Protein AF-A0A9E8NJ73-F1 (afdb_monomer)

Nearest PDB structures (foldseek):
  6m6w-assembly1_A  TM=5.316E-01  e=1.582E-02  Shewanella oneidensis MR-1
  8hhj-assembly1_A  TM=4.413E-01  e=2.274E-01  Neisseria meningitidis
  4mtn-assembly1_A  TM=4.961E-01  e=1.126E+00  Planctopirus limnophila DSM 3776
  5ms0-assembly1_M  TM=4.513E-01  e=9.216E-01  Escherichia coli K-12
  3q8g-assembly1_A  TM=2.732E-01  e=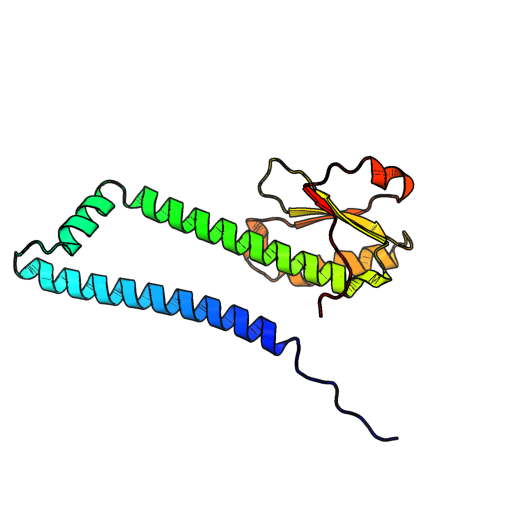1.053E+00  Saccharomyces cerevisiae

Foldseek 3Di:
DDDDDDDPPPVVVVVVVVVVVVVVVVVVVVVVVVVVVVVVVVVVVPDCDVVNVVVVVCVVPVPVVVVVVVVVVVVVVLVVVVVVLLVLCLVLVQQFPWKFFADDPDLEGEMETETPDPDPVSVVSSVCVCVVVVVDPCCVPHPYYYDYDYPVCVVVGHGPDIRDSDDPD

Sequence (169 aa):
MKNEPIPASKAETTDKKLTSILYLLQTQLEEMKDEADRSYELHKIGEKTDLVKYIEQRLDDPFGGLVKMSNNLDSQLKDLLNVFVKHFLRSNRELISSAYLDKTQREDLNYSIILNEDSLESRIAILNFYEIYDQIEPTLKFPVHFQFVPDQLADRISYKEKLDLSDKE

Mean predicted aligned error: 15.39 Å

Organism: NCBI:txid2910158

pLDDT: mean 70.07, std 21.39, range [35.09, 97.81]

Solvent-accessible surface area (backbone atoms only — not comparable to full-atom values): 9982 Å² total; per-residue (Å²): 135,84,86,76,80,81,84,80,66,70,69,57,54,55,54,50,50,53,50,51,52,53,47,52,54,50,51,54,53,50,51,54,48,56,51,49,55,50,49,59,62,45,60,77,69,75,66,82,46,75,64,51,53,52,48,52,65,39,64,78,44,50,64,60,54,51,49,52,51,50,54,50,53,51,53,52,51,50,53,50,51,52,50,51,53,54,50,55,53,34,78,44,33,91,48,39,67,47,42,27,37,44,62,64,96,58,88,54,48,43,33,46,34,22,50,67,56,92,43,73,67,53,50,48,65,60,55,52,52,50,73,61,48,70,75,41,85,63,47,85,79,50,46,75,44,82,42,84,44,61,73,94,51,56,90,72,62,64,54,69,42,76,57,80,53,69,84,83,127

Structure (mmCIF, N/CA/C/O backbone):
data_AF-A0A9E8NJ73-F1
#
_entry.id   AF-A0A9E8NJ73-F1
#
loop_
_atom_site.group_PDB
_atom_site.id
_atom_site.type_symbol
_atom_site.label_atom_id
_atom_site.label_alt_id
_atom_site.label_comp_id
_atom_site.label_asym_id
_atom_site.label_entity_id
_atom_site.label_seq_id
_atom_site.pdbx_PDB_ins_code
_atom_site.Cartn_x
_atom_site.Cartn_y
_atom_site.Cartn_z
_atom_site.occupancy
_atom_site.B_iso_or_equiv
_atom_site.auth_seq_id
_atom_site.auth_comp_id
_atom_site.auth_asym_id
_atom_site.auth_atom_id
_atom_site.pdbx_PDB_model_num
ATOM 1 N N . MET A 1 1 ? 17.625 -15.348 37.544 1.00 41.62 1 MET A N 1
ATOM 2 C CA . MET A 1 1 ? 16.958 -14.962 36.284 1.00 41.62 1 MET A CA 1
ATOM 3 C C . MET A 1 1 ? 17.969 -15.172 35.172 1.00 41.62 1 MET A C 1
ATOM 5 O O . MET A 1 1 ? 19.054 -14.615 35.262 1.00 41.62 1 MET A O 1
ATOM 9 N N . LYS A 1 2 ? 17.694 -16.085 34.236 1.00 36.00 2 LYS A N 1
ATOM 10 C CA . LYS A 1 2 ? 18.541 -16.313 33.059 1.00 36.00 2 LYS A CA 1
ATOM 11 C C . LYS A 1 2 ? 18.064 -15.340 31.982 1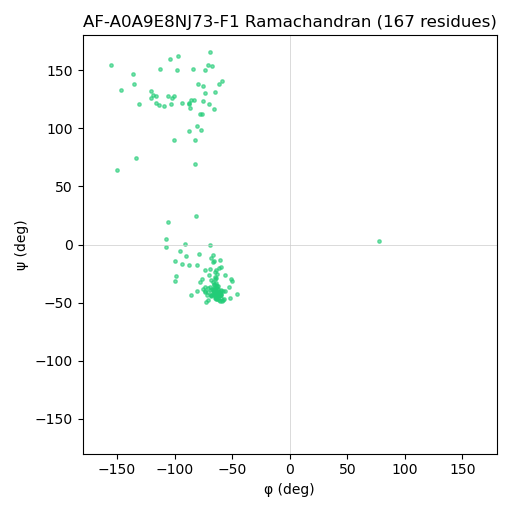.00 36.00 2 LYS A C 1
ATOM 13 O O . LYS A 1 2 ? 16.888 -15.371 31.646 1.00 36.00 2 LYS A O 1
ATOM 18 N N . ASN A 1 3 ? 18.952 -14.471 31.510 1.00 41.66 3 ASN A N 1
ATOM 19 C CA . ASN A 1 3 ? 18.691 -13.635 30.344 1.00 41.66 3 ASN A CA 1
ATOM 20 C C . ASN A 1 3 ? 18.833 -14.518 29.104 1.00 41.66 3 ASN A C 1
ATOM 22 O O . ASN A 1 3 ? 19.933 -14.987 28.811 1.00 41.66 3 ASN A O 1
ATOM 26 N N . GLU A 1 4 ? 17.729 -14.772 28.411 1.00 38.03 4 GLU A N 1
ATOM 27 C CA . GLU A 1 4 ? 17.773 -15.346 27.068 1.00 38.03 4 GLU A CA 1
ATOM 28 C C . GLU A 1 4 ? 18.099 -14.239 26.050 1.00 38.03 4 GLU A C 1
ATOM 30 O O . GLU A 1 4 ? 17.596 -13.120 26.184 1.00 38.03 4 GLU A O 1
ATOM 35 N N . PRO A 1 5 ? 18.964 -14.505 25.056 1.00 44.41 5 PRO A N 1
ATOM 36 C CA . PRO A 1 5 ? 19.280 -13.540 24.015 1.00 44.41 5 PRO A CA 1
ATOM 37 C C . PRO A 1 5 ? 18.126 -13.434 23.008 1.00 44.41 5 PRO A C 1
ATOM 39 O O . PRO A 1 5 ? 17.572 -14.435 22.557 1.00 44.41 5 PRO A O 1
ATOM 42 N N . ILE A 1 6 ? 17.798 -12.199 22.635 1.00 45.59 6 ILE A N 1
ATOM 43 C CA . ILE A 1 6 ? 16.820 -11.856 21.595 1.00 45.59 6 ILE A CA 1
ATOM 44 C C . ILE A 1 6 ? 17.350 -12.353 20.229 1.00 45.59 6 ILE A C 1
ATOM 46 O O . ILE A 1 6 ? 18.512 -12.087 19.910 1.00 45.59 6 ILE A O 1
ATOM 50 N N . PRO A 1 7 ? 16.556 -13.067 19.405 1.00 40.59 7 PRO A N 1
ATOM 51 C CA . PRO A 1 7 ? 17.032 -13.636 18.145 1.00 40.59 7 PRO A CA 1
ATOM 52 C C . PRO A 1 7 ? 17.186 -12.566 17.049 1.00 40.59 7 PRO A C 1
ATOM 54 O O . PRO A 1 7 ? 16.236 -11.886 16.671 1.00 40.59 7 PRO A O 1
ATOM 57 N N . ALA A 1 8 ? 18.391 -12.469 16.486 1.00 44.84 8 ALA A N 1
ATOM 58 C CA . ALA A 1 8 ? 18.815 -11.477 15.493 1.00 44.84 8 ALA A CA 1
ATOM 59 C C . ALA A 1 8 ? 18.421 -11.778 14.020 1.00 44.84 8 ALA A C 1
ATOM 61 O O . ALA A 1 8 ? 19.099 -11.323 13.106 1.00 44.84 8 ALA A O 1
ATOM 62 N N . SER A 1 9 ? 17.373 -12.560 13.722 1.00 46.91 9 SER A N 1
ATOM 63 C CA . SER A 1 9 ? 17.277 -13.205 12.389 1.00 46.91 9 SER A CA 1
ATOM 64 C C . SER A 1 9 ? 16.368 -12.558 11.323 1.00 46.91 9 SER A C 1
ATOM 66 O O . SER A 1 9 ? 16.509 -12.890 10.143 1.00 46.91 9 SER A O 1
ATOM 68 N N . LYS A 1 10 ? 15.462 -11.623 11.658 1.00 38.56 10 LYS A N 1
ATOM 69 C CA . LYS A 1 10 ? 14.504 -11.050 10.673 1.00 38.56 10 LYS A CA 1
ATOM 70 C C . LYS A 1 10 ? 14.902 -9.690 10.076 1.00 38.56 10 LYS A C 1
ATOM 72 O O . LYS A 1 10 ? 14.544 -9.410 8.938 1.00 38.56 10 LYS A O 1
ATOM 77 N N . ALA A 1 11 ? 15.676 -8.868 10.788 1.00 35.31 11 ALA A N 1
ATOM 78 C CA . ALA A 1 11 ? 16.174 -7.591 10.258 1.00 35.31 11 ALA A CA 1
ATOM 79 C C . ALA A 1 11 ? 17.324 -7.794 9.250 1.00 35.31 11 ALA A C 1
ATOM 81 O O . ALA A 1 11 ? 17.350 -7.156 8.201 1.00 35.31 11 ALA A O 1
ATOM 82 N N . GLU A 1 12 ? 18.213 -8.764 9.504 1.00 35.09 12 GLU A N 1
ATOM 83 C CA . GLU A 1 12 ? 19.334 -9.078 8.605 1.00 35.09 12 GLU A CA 1
ATOM 84 C C . GLU A 1 12 ? 18.896 -9.604 7.230 1.00 35.09 12 GLU A C 1
ATOM 86 O O . GLU A 1 12 ? 19.616 -9.454 6.246 1.00 35.09 12 GLU A O 1
ATOM 91 N N . THR A 1 13 ? 17.747 -10.277 7.136 1.00 43.03 13 THR A N 1
ATOM 92 C CA . THR A 1 13 ? 17.306 -10.931 5.893 1.00 43.03 13 THR A CA 1
ATOM 93 C C . THR A 1 13 ? 16.727 -9.943 4.880 1.00 43.03 13 THR A C 1
ATOM 95 O O . THR A 1 13 ? 16.913 -10.131 3.676 1.00 43.03 13 THR A O 1
ATOM 98 N N . THR A 1 14 ? 16.078 -8.874 5.341 1.00 40.88 14 THR A N 1
ATOM 99 C CA . THR A 1 14 ? 15.585 -7.779 4.487 1.00 40.88 14 THR A CA 1
ATOM 100 C C . THR A 1 14 ? 16.738 -6.908 3.990 1.00 40.88 14 THR A C 1
ATOM 102 O O . THR A 1 14 ? 16.791 -6.584 2.805 1.00 40.88 14 THR A O 1
ATOM 105 N N . ASP A 1 15 ? 17.714 -6.638 4.858 1.00 46.47 15 ASP A N 1
ATOM 106 C CA . ASP A 1 15 ? 18.922 -5.878 4.528 1.00 46.47 15 ASP A CA 1
ATOM 107 C C . ASP A 1 15 ? 19.805 -6.626 3.510 1.00 46.47 15 ASP A C 1
ATOM 109 O O . ASP A 1 15 ? 20.267 -6.061 2.518 1.00 46.47 15 ASP A O 1
ATOM 113 N N . LYS A 1 16 ? 19.919 -7.958 3.650 1.00 43.62 16 LYS A N 1
ATOM 114 C CA . LYS A 1 16 ? 20.576 -8.832 2.660 1.00 43.62 16 LYS A CA 1
ATOM 115 C C . LYS A 1 16 ? 19.870 -8.822 1.302 1.00 43.62 16 LYS A C 1
ATOM 117 O O . LYS A 1 16 ? 20.551 -8.826 0.278 1.00 43.62 16 LYS A O 1
ATOM 122 N N . LYS A 1 17 ? 18.532 -8.786 1.252 1.00 45.28 17 LYS A N 1
ATOM 123 C CA . LYS A 1 17 ? 17.779 -8.704 -0.017 1.00 45.28 17 LYS A CA 1
ATOM 124 C C . LYS A 1 17 ? 17.959 -7.353 -0.705 1.00 45.28 17 LYS A C 1
ATOM 126 O O . LYS A 1 17 ? 18.205 -7.330 -1.907 1.00 45.28 17 LYS A O 1
ATOM 131 N N . LEU A 1 18 ? 17.891 -6.255 0.047 1.00 42.41 18 LEU A N 1
ATOM 132 C CA . LEU A 1 18 ? 18.137 -4.910 -0.475 1.00 42.41 18 LEU A CA 1
ATOM 133 C C . LEU A 1 18 ? 19.572 -4.780 -0.999 1.00 42.41 18 LEU A C 1
ATOM 135 O O . LEU A 1 18 ? 19.778 -4.360 -2.134 1.00 42.41 18 LEU A O 1
ATOM 139 N N . THR A 1 19 ? 20.547 -5.257 -0.226 1.00 46.06 19 THR A N 1
ATOM 140 C CA . THR A 1 19 ? 21.959 -5.304 -0.630 1.00 46.06 19 THR A CA 1
ATOM 141 C C . THR A 1 19 ? 22.160 -6.149 -1.888 1.00 46.06 19 THR A C 1
ATOM 143 O O . THR A 1 19 ? 22.915 -5.758 -2.769 1.00 46.06 19 THR A O 1
ATOM 146 N N . SER A 1 20 ? 21.447 -7.272 -2.027 1.00 43.22 20 SER A N 1
ATOM 147 C CA . SER A 1 20 ? 21.530 -8.129 -3.222 1.00 43.22 20 SER A CA 1
ATOM 148 C C . SER A 1 20 ? 20.991 -7.438 -4.478 1.00 43.22 20 SER A C 1
ATOM 150 O O . SER A 1 20 ? 21.548 -7.608 -5.557 1.00 43.22 20 SER A O 1
ATOM 152 N N . ILE A 1 21 ? 19.922 -6.646 -4.344 1.00 46.72 21 ILE A N 1
ATOM 153 C CA . ILE A 1 21 ? 19.343 -5.874 -5.453 1.00 46.72 21 ILE A CA 1
ATOM 154 C C . ILE A 1 21 ? 20.263 -4.707 -5.826 1.00 46.72 21 ILE A C 1
ATOM 156 O O . ILE A 1 21 ? 20.525 -4.494 -7.006 1.00 46.72 21 ILE A O 1
ATOM 160 N N . LEU A 1 22 ? 20.797 -3.989 -4.834 1.00 44.19 22 LEU A N 1
ATOM 161 C CA . LEU A 1 22 ? 21.767 -2.914 -5.055 1.00 44.19 22 LEU A CA 1
ATOM 162 C C . LEU A 1 22 ? 23.046 -3.438 -5.716 1.00 44.19 22 LEU A C 1
ATOM 164 O O . LEU A 1 22 ? 23.548 -2.818 -6.649 1.00 44.19 22 LEU A O 1
ATOM 168 N N . TYR A 1 23 ? 23.521 -4.611 -5.294 1.00 51.16 23 TYR A N 1
ATOM 169 C CA . TYR A 1 23 ? 24.662 -5.280 -5.908 1.00 51.16 23 TYR A CA 1
ATOM 170 C C . TYR A 1 23 ? 24.370 -5.677 -7.358 1.00 51.16 23 TYR A C 1
ATOM 172 O O . TYR A 1 23 ? 25.166 -5.376 -8.238 1.00 51.16 23 TYR A O 1
ATOM 180 N N . LEU A 1 24 ? 23.199 -6.262 -7.638 1.00 48.84 24 LEU A N 1
ATOM 181 C CA . LEU A 1 24 ? 22.789 -6.609 -9.001 1.00 48.84 24 LEU A CA 1
ATOM 182 C C . LEU A 1 24 ? 22.728 -5.372 -9.916 1.00 48.84 24 LEU A C 1
ATOM 184 O O . LEU A 1 24 ? 23.191 -5.424 -11.053 1.00 48.84 24 LEU A O 1
ATOM 188 N N . LEU A 1 25 ? 22.192 -4.256 -9.414 1.00 45.78 25 LEU A N 1
ATOM 189 C CA . LEU A 1 25 ? 22.141 -2.983 -10.140 1.00 45.78 25 LEU A CA 1
ATOM 190 C C . LEU A 1 25 ? 23.543 -2.424 -10.404 1.00 45.78 25 LEU A C 1
ATOM 192 O O . LEU A 1 25 ? 23.822 -1.967 -11.510 1.00 45.78 25 LEU A O 1
ATOM 196 N N . GLN A 1 26 ? 24.430 -2.485 -9.411 1.00 45.72 26 GLN A N 1
ATOM 197 C CA . GLN A 1 26 ? 25.812 -2.042 -9.551 1.00 45.72 26 GLN A CA 1
ATOM 198 C C . GLN A 1 26 ? 26.573 -2.888 -10.581 1.00 45.72 26 GLN A C 1
ATOM 200 O O . GLN A 1 26 ? 27.217 -2.325 -11.463 1.00 45.72 26 GLN A O 1
ATOM 205 N N . THR A 1 27 ? 26.436 -4.217 -10.530 1.00 56.44 27 THR A N 1
ATOM 206 C CA . THR A 1 27 ? 27.060 -5.133 -11.495 1.00 56.44 27 THR A CA 1
ATOM 207 C C . THR A 1 27 ? 26.572 -4.868 -12.917 1.00 56.44 27 THR A C 1
ATOM 209 O O . THR A 1 27 ? 27.389 -4.786 -13.827 1.00 56.44 27 THR A O 1
ATOM 212 N N . GLN A 1 28 ? 25.270 -4.648 -13.124 1.00 49.78 28 GLN A N 1
ATOM 213 C CA . GLN A 1 28 ? 24.754 -4.346 -14.464 1.00 49.78 28 GLN A CA 1
ATOM 214 C C . GLN A 1 28 ? 25.258 -3.006 -15.015 1.00 49.78 28 GLN A C 1
ATOM 216 O O . GLN A 1 28 ? 25.496 -2.885 -16.216 1.00 49.78 28 GLN A O 1
ATOM 221 N N . LEU A 1 29 ? 25.449 -2.000 -14.156 1.00 49.66 29 LEU A N 1
ATOM 222 C CA . LEU A 1 29 ? 26.019 -0.714 -14.563 1.00 49.66 29 LEU A CA 1
ATOM 223 C C . LEU A 1 29 ? 27.514 -0.818 -14.899 1.00 49.66 29 LEU A C 1
ATOM 225 O O . LEU A 1 29 ? 27.966 -0.173 -15.846 1.00 49.66 29 LEU A O 1
ATOM 229 N N . GLU A 1 30 ? 28.273 -1.628 -14.159 1.00 56.06 30 GLU A N 1
ATOM 230 C CA . GLU A 1 30 ? 29.686 -1.901 -14.449 1.00 56.06 30 GLU A CA 1
ATOM 231 C C . GLU A 1 30 ? 29.860 -2.710 -15.738 1.00 56.06 30 GLU A C 1
ATOM 233 O O . GLU A 1 30 ? 30.671 -2.330 -16.579 1.00 56.06 30 GLU A O 1
ATOM 238 N N . GLU A 1 31 ? 29.044 -3.742 -15.964 1.00 54.78 31 GLU A N 1
ATOM 239 C CA . GLU A 1 31 ? 29.059 -4.523 -17.208 1.00 54.78 31 GLU A CA 1
ATOM 240 C C . GLU A 1 31 ? 28.734 -3.653 -18.432 1.00 54.78 31 GLU A C 1
ATOM 242 O O . GLU A 1 31 ? 29.439 -3.711 -19.440 1.00 54.78 31 GLU A O 1
ATOM 247 N N . MET A 1 32 ? 27.727 -2.775 -18.332 1.00 51.94 32 MET A N 1
ATOM 248 C CA . MET A 1 32 ? 27.395 -1.828 -19.403 1.00 51.94 32 MET A CA 1
ATOM 249 C C . MET A 1 32 ? 28.528 -0.839 -19.694 1.00 51.94 32 MET A C 1
ATOM 251 O O . MET A 1 32 ? 28.726 -0.453 -20.848 1.00 51.94 32 MET A O 1
ATOM 255 N N . LYS A 1 33 ? 29.262 -0.411 -18.665 1.00 53.28 33 LYS A N 1
ATOM 256 C CA . LYS A 1 33 ? 30.401 0.497 -18.811 1.00 53.28 33 LYS A CA 1
ATOM 257 C C . LYS A 1 33 ? 31.590 -0.206 -19.472 1.00 53.28 33 LYS A C 1
ATOM 259 O O . LYS A 1 33 ? 32.132 0.320 -20.440 1.00 53.28 33 LYS A O 1
ATOM 264 N N . ASP A 1 34 ? 31.945 -1.402 -19.008 1.00 58.41 34 ASP A N 1
ATOM 265 C CA . ASP A 1 34 ? 33.051 -2.190 -19.562 1.00 58.41 34 ASP A CA 1
ATOM 266 C C . ASP A 1 34 ? 32.790 -2.597 -21.022 1.00 58.41 34 ASP A C 1
ATOM 268 O O . ASP A 1 34 ? 33.704 -2.623 -21.852 1.00 58.41 34 ASP A O 1
ATOM 272 N N . GLU A 1 35 ? 31.536 -2.894 -21.367 1.00 50.16 35 GLU A N 1
ATOM 273 C CA . GLU A 1 35 ? 31.133 -3.219 -22.734 1.00 50.16 35 GLU A CA 1
ATOM 274 C C . GLU A 1 35 ? 31.113 -1.979 -23.645 1.00 50.16 35 GLU A C 1
ATOM 276 O O . GLU A 1 35 ? 31.545 -2.058 -24.798 1.00 50.16 35 GLU A O 1
ATOM 281 N N . ALA A 1 36 ? 30.718 -0.812 -23.124 1.00 52.53 36 ALA A N 1
ATOM 282 C CA . ALA A 1 36 ? 30.825 0.460 -23.837 1.00 52.53 36 ALA A CA 1
ATOM 283 C C . ALA A 1 36 ? 32.289 0.851 -24.112 1.00 52.53 36 ALA A C 1
ATOM 285 O O . ALA A 1 36 ? 32.618 1.233 -25.239 1.00 52.53 36 ALA A O 1
ATOM 286 N N . ASP A 1 37 ? 33.180 0.683 -23.130 1.00 51.94 37 ASP A N 1
ATOM 287 C CA . ASP A 1 37 ? 34.612 0.972 -23.267 1.00 51.94 37 ASP A CA 1
ATOM 288 C C . ASP A 1 37 ? 35.278 0.029 -24.291 1.00 51.94 37 ASP A C 1
ATOM 290 O O . ASP A 1 37 ? 36.038 0.472 -25.159 1.00 51.94 37 ASP A O 1
ATOM 294 N N . ARG A 1 38 ? 34.923 -1.266 -24.293 1.00 53.25 38 ARG A N 1
ATOM 295 C CA . ARG A 1 38 ? 35.381 -2.232 -25.315 1.00 53.25 38 ARG A CA 1
ATOM 296 C C . ARG A 1 38 ? 34.812 -1.943 -26.703 1.00 53.25 38 ARG A C 1
ATOM 298 O O . ARG A 1 38 ? 35.520 -2.086 -27.699 1.00 53.25 38 ARG A O 1
ATOM 305 N N . SER A 1 39 ? 33.552 -1.524 -26.792 1.00 43.50 39 SER A N 1
ATOM 306 C CA . SER A 1 39 ? 32.931 -1.147 -28.064 1.00 43.50 39 SER A CA 1
ATOM 307 C C . SER A 1 39 ? 33.571 0.115 -28.655 1.00 43.50 39 SER A C 1
ATOM 309 O O . SER A 1 39 ? 33.686 0.226 -29.877 1.00 43.50 39 SER A O 1
ATOM 311 N N . TYR A 1 40 ? 34.036 1.042 -27.814 1.00 47.97 40 TYR A N 1
ATOM 312 C CA . TYR A 1 40 ? 34.784 2.228 -28.236 1.00 47.97 40 TYR A CA 1
ATOM 313 C C . TYR A 1 40 ? 36.175 1.871 -28.793 1.00 47.97 40 TYR A C 1
ATOM 315 O O . TYR A 1 40 ? 36.604 2.423 -29.809 1.00 47.97 40 TYR A O 1
ATOM 323 N N . GLU A 1 41 ? 36.855 0.897 -28.182 1.00 54.03 41 GLU A N 1
ATOM 324 C CA . GLU A 1 41 ? 38.128 0.345 -28.669 1.00 54.03 41 GLU A CA 1
ATOM 325 C C . GLU A 1 41 ? 37.964 -0.395 -30.013 1.00 54.03 41 GLU A C 1
ATOM 327 O O . GLU A 1 41 ? 38.785 -0.230 -30.916 1.00 54.03 41 GLU A O 1
ATOM 332 N N . LEU A 1 42 ? 36.874 -1.151 -30.194 1.00 47.50 42 LEU A N 1
ATOM 333 C CA . LEU A 1 42 ? 36.592 -1.918 -31.417 1.00 47.50 42 LEU A CA 1
ATOM 334 C C . LEU A 1 42 ? 36.091 -1.053 -32.584 1.00 47.50 42 LEU A C 1
ATOM 336 O O . LEU A 1 42 ? 36.383 -1.355 -33.743 1.00 47.50 42 LEU A O 1
ATOM 340 N N . HIS A 1 43 ? 35.408 0.065 -32.311 1.00 43.78 43 HIS A N 1
ATOM 341 C CA . HIS A 1 43 ? 34.971 1.003 -33.352 1.00 43.78 43 HIS A CA 1
ATOM 342 C C . HIS A 1 43 ? 36.154 1.646 -34.102 1.00 43.78 43 HIS A C 1
ATOM 344 O O . HIS A 1 43 ? 36.028 1.973 -35.283 1.00 43.78 43 HIS A O 1
ATOM 350 N N . LYS A 1 44 ? 37.335 1.734 -33.469 1.00 52.12 44 LYS A N 1
ATOM 351 C CA . LYS A 1 44 ? 38.583 2.178 -34.118 1.00 52.12 44 LYS A CA 1
ATOM 352 C C . LYS A 1 44 ? 39.099 1.215 -35.201 1.00 52.12 44 LYS A C 1
ATOM 354 O O . LYS A 1 44 ? 39.957 1.621 -35.980 1.00 52.12 44 LYS A O 1
ATOM 359 N N . ILE A 1 45 ? 38.602 -0.027 -35.269 1.00 47.91 45 ILE A N 1
ATOM 360 C CA . ILE A 1 45 ? 39.133 -1.094 -36.145 1.00 47.91 45 ILE A CA 1
ATOM 361 C C . ILE A 1 45 ? 38.202 -1.391 -37.345 1.00 47.91 45 ILE A C 1
ATOM 363 O O . ILE A 1 45 ? 38.554 -2.146 -38.244 1.00 47.91 45 ILE A O 1
ATOM 367 N N . GLY A 1 46 ? 37.048 -0.723 -37.448 1.00 48.34 46 GLY A N 1
ATOM 368 C CA . GLY A 1 46 ? 36.278 -0.657 -38.699 1.00 48.34 46 GLY A CA 1
ATOM 369 C C . GLY A 1 46 ? 35.448 -1.892 -39.085 1.00 48.34 46 GLY A C 1
ATOM 370 O O . GLY A 1 46 ? 34.797 -1.852 -40.127 1.00 48.34 46 GLY A O 1
ATOM 371 N N . GLU A 1 47 ? 35.383 -2.949 -38.269 1.00 45.44 47 GLU A N 1
ATOM 372 C CA . GLU A 1 47 ? 34.393 -4.022 -38.449 1.00 45.44 47 GLU A CA 1
ATOM 373 C C . GLU A 1 47 ? 33.137 -3.768 -37.608 1.00 45.44 47 GLU A C 1
ATOM 375 O O . GLU A 1 47 ? 33.186 -3.654 -36.382 1.00 45.44 47 GLU A O 1
ATOM 380 N N . LYS A 1 48 ? 31.978 -3.698 -38.276 1.00 52.62 48 LYS A N 1
ATOM 381 C CA . LYS A 1 48 ? 30.676 -3.639 -37.602 1.00 52.62 48 LYS A CA 1
ATOM 382 C C . LYS A 1 48 ? 30.301 -5.034 -37.103 1.00 52.62 48 LYS A C 1
ATOM 384 O O . LYS A 1 48 ? 29.790 -5.854 -37.864 1.00 52.62 48 LYS A O 1
ATOM 389 N N . THR A 1 49 ? 30.548 -5.288 -35.825 1.00 53.31 49 THR A N 1
ATOM 390 C CA . THR A 1 49 ? 30.091 -6.500 -35.133 1.00 53.31 49 THR A CA 1
ATOM 391 C C . THR A 1 49 ? 28.565 -6.486 -34.956 1.00 53.31 49 THR A C 1
ATOM 393 O O . THR A 1 49 ? 27.916 -5.447 -35.101 1.00 53.31 49 THR A O 1
ATOM 396 N N . ASP A 1 50 ? 27.955 -7.625 -34.615 1.00 45.53 50 ASP A N 1
ATOM 397 C CA . ASP A 1 50 ? 26.511 -7.686 -34.324 1.00 45.53 50 ASP A CA 1
ATOM 398 C C . ASP A 1 50 ? 26.106 -6.809 -33.121 1.00 45.53 50 ASP A C 1
ATOM 400 O O . ASP A 1 50 ? 24.963 -6.362 -33.042 1.00 45.53 50 ASP A O 1
ATOM 404 N N . LEU A 1 51 ? 27.065 -6.449 -32.257 1.00 39.28 51 LEU A N 1
ATOM 405 C CA . LEU A 1 51 ? 26.891 -5.448 -31.202 1.00 39.28 51 LEU A CA 1
ATOM 406 C C . LEU A 1 51 ? 26.747 -4.025 -31.769 1.00 39.28 51 LEU A C 1
ATOM 408 O O . LEU A 1 51 ? 25.919 -3.268 -31.280 1.00 39.28 51 LEU A O 1
ATOM 412 N N . VAL A 1 52 ? 27.462 -3.664 -32.843 1.00 46.81 52 VAL A N 1
ATOM 413 C CA . VAL A 1 52 ? 27.281 -2.366 -33.526 1.00 46.81 52 VAL A CA 1
ATOM 414 C C . VAL A 1 52 ? 25.894 -2.276 -34.156 1.00 46.81 52 VAL A C 1
ATOM 416 O O . VAL A 1 52 ? 25.258 -1.235 -34.063 1.00 46.81 52 VAL A O 1
ATOM 419 N N . LYS A 1 53 ? 25.374 -3.372 -34.721 1.00 51.25 53 LYS A N 1
ATOM 420 C CA . LYS A 1 53 ? 23.990 -3.417 -35.226 1.00 51.25 53 LYS A CA 1
ATOM 421 C C . LYS A 1 53 ? 22.963 -3.316 -34.097 1.00 51.25 53 LYS A C 1
ATOM 423 O O . LYS A 1 53 ? 21.949 -2.648 -34.260 1.00 51.25 53 LYS A O 1
ATOM 428 N N . TYR A 1 54 ? 23.226 -3.956 -32.958 1.00 49.25 54 TYR A N 1
ATOM 429 C CA . TYR A 1 54 ? 22.386 -3.859 -31.763 1.00 49.25 54 TYR A CA 1
ATOM 430 C C . TYR A 1 54 ? 22.390 -2.440 -31.168 1.00 49.25 54 TYR A C 1
ATOM 432 O O . TYR A 1 54 ? 21.336 -1.922 -30.801 1.00 49.25 54 TYR A O 1
ATOM 440 N N . ILE A 1 55 ? 23.553 -1.781 -31.135 1.00 44.56 55 ILE A N 1
ATOM 441 C CA . ILE A 1 55 ? 23.709 -0.380 -30.729 1.00 44.56 55 ILE A CA 1
ATOM 442 C C . ILE A 1 55 ? 23.033 0.554 -31.741 1.00 44.56 55 ILE A C 1
ATOM 444 O O . ILE A 1 55 ? 22.315 1.442 -31.311 1.00 44.56 55 ILE A O 1
ATOM 448 N N . GLU A 1 56 ? 23.161 0.339 -33.054 1.00 46.72 56 GLU A N 1
ATOM 449 C CA . GLU A 1 56 ? 22.460 1.119 -34.093 1.00 46.72 56 GLU A CA 1
ATOM 450 C C . GLU A 1 56 ? 20.929 0.972 -33.985 1.00 46.72 56 GLU A C 1
ATOM 452 O O . GLU A 1 56 ? 20.218 1.971 -33.981 1.00 46.72 56 GLU A O 1
ATOM 457 N N . GLN A 1 57 ? 20.415 -0.243 -33.758 1.00 53.38 57 GLN A N 1
ATOM 458 C CA . GLN A 1 57 ? 18.985 -0.483 -33.501 1.00 53.38 57 GLN A CA 1
ATOM 459 C C . GLN A 1 57 ? 18.481 0.165 -32.203 1.00 53.38 57 GLN A C 1
ATOM 461 O O . GLN A 1 57 ? 17.304 0.505 -32.098 1.00 53.38 57 GLN A O 1
ATOM 466 N N . ARG A 1 58 ? 19.355 0.335 -31.203 1.00 47.66 58 ARG A N 1
ATOM 467 C CA . ARG A 1 58 ? 19.052 1.081 -29.974 1.00 47.66 58 ARG A CA 1
ATOM 468 C C . ARG A 1 58 ? 19.331 2.581 -30.092 1.00 47.66 58 ARG A C 1
ATOM 470 O O . ARG A 1 58 ? 18.790 3.323 -29.287 1.00 47.66 58 ARG A O 1
ATOM 477 N N . LEU A 1 59 ? 20.118 3.034 -31.067 1.00 42.91 59 LEU A N 1
ATOM 478 C CA . LEU A 1 59 ? 20.375 4.444 -31.390 1.00 42.91 59 LEU A CA 1
ATOM 479 C C . LEU A 1 59 ? 19.257 5.071 -32.233 1.00 42.91 59 LEU A C 1
ATOM 481 O O . LEU A 1 59 ? 19.139 6.295 -32.233 1.00 42.91 59 LEU A O 1
ATOM 485 N N . ASP A 1 60 ? 18.409 4.261 -32.869 1.00 49.25 60 ASP A N 1
ATOM 486 C CA . ASP A 1 60 ? 17.176 4.742 -33.506 1.00 49.25 60 ASP A CA 1
ATOM 487 C C . ASP A 1 60 ? 16.111 5.183 -32.473 1.00 49.25 60 ASP A C 1
ATOM 489 O O . ASP A 1 60 ? 15.301 6.060 -32.771 1.00 49.25 60 ASP A O 1
ATOM 493 N N . ASP A 1 61 ? 16.129 4.636 -31.242 1.00 52.91 61 ASP A N 1
ATOM 494 C CA . ASP A 1 61 ? 15.300 5.097 -30.106 1.00 52.91 61 ASP A CA 1
ATOM 495 C C . ASP A 1 61 ? 15.967 4.876 -28.718 1.00 52.91 61 ASP A C 1
ATOM 497 O O . ASP A 1 61 ? 15.480 4.112 -27.870 1.00 52.91 61 ASP A O 1
ATOM 501 N N . PRO A 1 62 ? 17.104 5.539 -28.441 1.00 43.22 62 PRO A N 1
ATOM 502 C CA . PRO A 1 62 ? 17.865 5.346 -27.206 1.00 43.22 62 PRO A CA 1
ATOM 503 C C . PRO A 1 62 ? 17.096 5.889 -26.002 1.00 43.22 62 PRO A C 1
ATOM 505 O O . PRO A 1 62 ? 17.166 5.341 -24.901 1.00 43.22 62 PRO A O 1
ATOM 508 N N . PHE A 1 63 ? 16.292 6.928 -26.227 1.00 46.88 63 PHE A N 1
ATOM 509 C CA . PHE A 1 63 ? 15.437 7.524 -25.214 1.00 46.88 63 PHE A CA 1
ATOM 510 C C . PHE A 1 63 ? 14.265 6.610 -24.853 1.00 46.88 63 PHE A C 1
ATOM 512 O O . PHE A 1 63 ? 13.993 6.442 -23.668 1.00 46.88 63 PHE A O 1
ATOM 519 N N . GLY A 1 64 ? 13.615 5.943 -25.810 1.00 46.88 64 GLY A N 1
ATOM 520 C CA . GLY A 1 64 ? 12.536 4.999 -25.519 1.00 46.88 64 GLY A CA 1
ATOM 521 C C . GLY A 1 64 ? 13.005 3.759 -24.759 1.00 46.88 64 GLY A C 1
ATOM 522 O O . GLY A 1 64 ? 12.289 3.265 -23.884 1.00 46.88 64 GLY A O 1
ATOM 523 N N . GLY A 1 65 ? 14.228 3.286 -25.017 1.00 48.56 65 GLY A N 1
ATOM 524 C CA . GLY A 1 65 ? 14.865 2.228 -24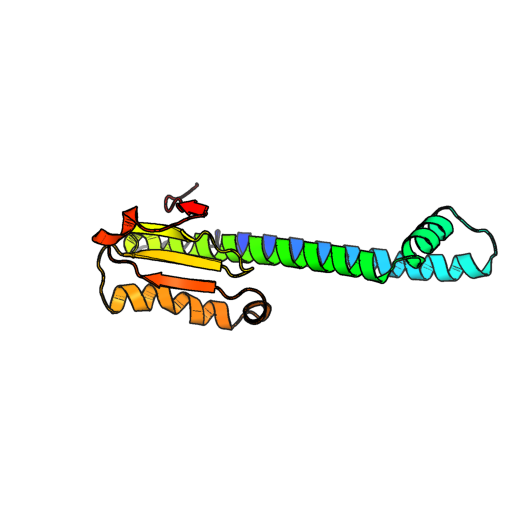.226 1.00 48.56 65 GLY A CA 1
ATOM 525 C C . GLY A 1 65 ? 15.101 2.637 -22.767 1.00 48.56 65 GLY A C 1
ATOM 526 O O . GLY A 1 65 ? 14.729 1.898 -21.852 1.00 48.56 65 GLY A O 1
ATOM 527 N N . LEU A 1 66 ? 15.652 3.835 -22.550 1.00 47.12 66 LEU A N 1
ATOM 528 C CA . LEU A 1 66 ? 15.873 4.401 -21.214 1.00 47.12 66 LEU A CA 1
ATOM 529 C C . LEU A 1 66 ? 14.555 4.684 -20.480 1.00 47.12 66 LEU A C 1
ATOM 531 O O . LEU A 1 66 ? 14.442 4.386 -19.295 1.00 47.12 66 LEU A O 1
ATOM 535 N N . VAL A 1 67 ? 13.532 5.177 -21.182 1.00 55.22 67 VAL A N 1
ATOM 536 C CA . VAL A 1 67 ? 12.192 5.410 -20.622 1.00 55.22 67 VAL A CA 1
ATOM 537 C C . VAL A 1 67 ? 11.541 4.095 -20.197 1.00 55.22 67 VAL A C 1
ATOM 539 O O . VAL A 1 67 ? 11.004 4.013 -19.098 1.00 55.22 67 VAL A O 1
ATOM 542 N N . LYS A 1 68 ? 11.623 3.033 -21.008 1.00 60.91 68 LYS A N 1
ATOM 543 C CA . LYS A 1 68 ? 11.098 1.711 -20.622 1.00 60.91 68 LYS A CA 1
ATOM 544 C C . LYS A 1 68 ? 11.833 1.131 -19.417 1.00 60.91 68 LYS A C 1
ATOM 546 O O . LYS A 1 68 ? 11.192 0.567 -18.536 1.00 60.91 68 LYS A O 1
ATOM 551 N N . MET A 1 69 ? 13.155 1.283 -19.359 1.00 56.44 69 MET A N 1
ATOM 552 C CA . MET A 1 69 ? 13.945 0.852 -18.205 1.00 56.44 69 MET A CA 1
ATOM 553 C C . MET A 1 69 ? 13.575 1.645 -16.947 1.00 56.44 69 MET A C 1
ATOM 555 O O . MET A 1 69 ? 13.337 1.040 -15.906 1.00 56.44 69 MET A O 1
ATOM 559 N N . SER A 1 70 ? 13.432 2.969 -17.059 1.00 59.00 70 SER A N 1
ATOM 560 C CA . SER A 1 70 ? 12.954 3.830 -15.973 1.00 59.00 70 SER A CA 1
ATOM 561 C C . SER A 1 70 ? 11.568 3.403 -15.489 1.00 59.00 70 SER A C 1
ATOM 563 O O . SER A 1 70 ? 11.377 3.215 -14.295 1.00 59.00 70 SER A O 1
ATOM 565 N N . ASN A 1 71 ? 10.621 3.173 -16.403 1.00 69.00 71 ASN A N 1
ATOM 566 C CA . ASN A 1 71 ? 9.266 2.741 -16.055 1.00 69.00 71 ASN A CA 1
ATOM 567 C C . ASN A 1 71 ? 9.253 1.358 -15.379 1.00 69.00 71 ASN A C 1
ATOM 569 O O . ASN A 1 71 ? 8.451 1.108 -14.481 1.00 69.00 71 ASN A O 1
ATOM 573 N N . ASN A 1 72 ? 10.148 0.453 -15.784 1.00 70.50 72 ASN A N 1
ATOM 574 C CA . ASN A 1 72 ? 10.291 -0.849 -15.134 1.00 70.50 72 ASN A CA 1
ATOM 575 C C . ASN A 1 72 ? 10.860 -0.717 -13.715 1.00 70.50 72 ASN A C 1
ATOM 577 O O . ASN A 1 72 ? 10.347 -1.363 -12.803 1.00 70.50 72 ASN A O 1
ATOM 581 N N . LEU A 1 73 ? 11.883 0.121 -13.518 1.00 69.88 73 LEU A N 1
ATOM 582 C CA . LEU A 1 73 ? 12.446 0.405 -12.193 1.00 69.88 73 LEU A CA 1
ATOM 583 C C . LEU A 1 73 ? 11.405 1.046 -11.272 1.00 69.88 73 LEU A C 1
ATOM 585 O O . LEU A 1 73 ? 11.278 0.657 -10.116 1.00 69.88 73 LEU A O 1
ATOM 589 N N . ASP A 1 74 ? 10.615 1.967 -11.811 1.00 74.56 74 ASP A N 1
ATOM 590 C CA . ASP A 1 74 ? 9.504 2.617 -11.124 1.00 74.56 74 ASP A CA 1
ATOM 591 C C . ASP A 1 74 ? 8.455 1.610 -10.646 1.00 74.56 74 ASP A C 1
ATOM 593 O O . ASP A 1 74 ? 8.080 1.609 -9.472 1.00 74.56 74 ASP A O 1
ATOM 597 N N . SER A 1 75 ? 8.036 0.696 -11.525 1.00 78.69 75 SER A N 1
ATOM 598 C CA . SER A 1 75 ? 7.109 -0.378 -11.161 1.00 78.69 75 SER A CA 1
ATOM 599 C C . SER A 1 75 ? 7.689 -1.291 -10.079 1.00 78.69 75 SER A C 1
ATOM 601 O O . SER A 1 75 ? 6.987 -1.636 -9.131 1.00 78.69 75 SER A O 1
ATOM 603 N N . GLN A 1 76 ? 8.966 -1.671 -10.188 1.00 76.56 76 GLN A N 1
ATOM 604 C CA . GLN A 1 76 ? 9.627 -2.528 -9.197 1.00 76.56 76 GLN A CA 1
ATOM 605 C C . GLN A 1 76 ? 9.753 -1.841 -7.835 1.00 76.56 76 GLN A C 1
ATOM 607 O O . GLN A 1 76 ? 9.508 -2.464 -6.801 1.00 76.56 76 GLN A O 1
ATOM 612 N N . LEU A 1 77 ? 10.105 -0.555 -7.824 1.00 77.81 77 LEU A N 1
ATOM 613 C CA . LEU A 1 77 ? 10.209 0.233 -6.603 1.00 77.81 77 LEU A CA 1
ATOM 614 C C . LEU A 1 77 ? 8.846 0.364 -5.922 1.00 77.81 77 LEU A C 1
ATOM 616 O O . LEU A 1 77 ? 8.737 0.170 -4.713 1.00 77.81 77 LEU A O 1
ATOM 620 N N . LYS A 1 78 ? 7.790 0.615 -6.697 1.00 82.31 78 LYS A N 1
ATOM 621 C CA . LYS A 1 78 ? 6.417 0.656 -6.194 1.00 82.31 78 LYS A CA 1
ATOM 622 C C . LYS A 1 78 ? 5.968 -0.680 -5.606 1.00 82.31 78 LYS A C 1
ATOM 624 O O . LYS A 1 78 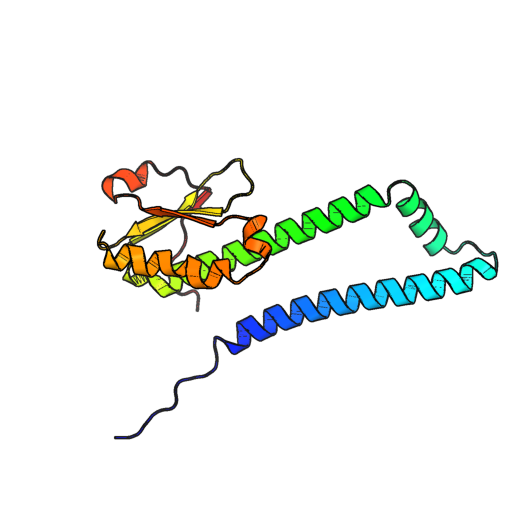? 5.364 -0.699 -4.533 1.00 82.31 78 LYS A O 1
ATOM 629 N N . ASP A 1 79 ? 6.277 -1.793 -6.263 1.00 82.56 79 ASP A N 1
ATOM 630 C CA . ASP A 1 79 ? 5.972 -3.124 -5.734 1.00 82.56 79 ASP A CA 1
ATOM 631 C C . ASP A 1 79 ? 6.726 -3.397 -4.425 1.00 82.56 79 ASP A C 1
ATOM 633 O O . ASP A 1 79 ? 6.153 -3.951 -3.484 1.00 82.56 79 ASP A O 1
ATOM 637 N N . LEU A 1 80 ? 7.979 -2.946 -4.314 1.00 80.31 80 LEU A N 1
ATOM 638 C CA . LEU A 1 80 ? 8.757 -3.040 -3.079 1.00 80.31 80 LEU A CA 1
ATOM 639 C C . LEU A 1 80 ? 8.141 -2.197 -1.955 1.00 80.31 80 LEU A C 1
ATOM 641 O O . LEU A 1 80 ? 7.982 -2.695 -0.839 1.00 80.31 80 LEU A O 1
ATOM 645 N N . LEU A 1 81 ? 7.729 -0.961 -2.247 1.00 84.38 81 LEU A N 1
ATOM 646 C CA . LEU A 1 81 ? 7.021 -0.105 -1.290 1.00 84.38 81 LEU A CA 1
ATOM 647 C C . LEU A 1 81 ? 5.700 -0.737 -0.837 1.00 84.38 81 LEU A C 1
ATOM 649 O O . LEU A 1 81 ? 5.391 -0.742 0.351 1.00 84.38 81 LEU A O 1
ATOM 653 N N . ASN A 1 82 ? 4.945 -1.340 -1.755 1.00 87.62 82 ASN A N 1
ATOM 654 C CA . ASN A 1 82 ? 3.723 -2.078 -1.438 1.00 87.62 82 ASN A CA 1
ATOM 655 C C . ASN A 1 82 ? 4.001 -3.253 -0.480 1.00 87.62 82 ASN A C 1
ATOM 657 O O . ASN A 1 82 ? 3.289 -3.441 0.506 1.00 87.62 82 ASN A O 1
ATOM 661 N N . VAL A 1 83 ? 5.072 -4.019 -0.713 1.00 86.38 83 VAL A N 1
ATOM 662 C CA . VAL A 1 83 ? 5.503 -5.091 0.203 1.00 86.38 83 VAL A CA 1
ATOM 663 C C . VAL A 1 83 ? 5.887 -4.531 1.575 1.00 86.38 83 VAL A C 1
ATOM 665 O O . VAL A 1 83 ? 5.480 -5.098 2.591 1.00 86.38 83 VAL A O 1
ATOM 668 N N . PHE A 1 84 ? 6.622 -3.419 1.615 1.00 84.25 84 PHE A N 1
ATOM 669 C CA . PHE A 1 84 ? 7.021 -2.755 2.855 1.00 84.25 84 PHE A CA 1
ATOM 670 C C . PHE A 1 84 ? 5.808 -2.303 3.680 1.00 84.25 84 PHE A C 1
ATOM 672 O O . P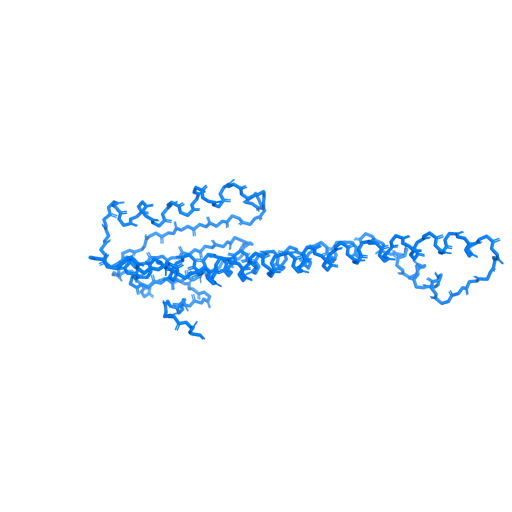HE A 1 84 ? 5.706 -2.648 4.857 1.00 84.25 84 PHE A O 1
ATOM 679 N N . VAL A 1 85 ? 4.842 -1.623 3.055 1.00 90.81 85 VAL A N 1
ATOM 680 C CA . VAL A 1 85 ? 3.606 -1.188 3.723 1.00 90.81 85 VAL A CA 1
ATOM 681 C C . VAL A 1 85 ? 2.811 -2.383 4.244 1.00 90.81 85 VAL A C 1
ATOM 683 O O . VAL A 1 85 ? 2.418 -2.407 5.408 1.00 90.81 85 VAL A O 1
ATOM 686 N N . LYS A 1 86 ? 2.612 -3.421 3.421 1.00 90.56 86 LYS A N 1
ATOM 687 C CA . LYS A 1 86 ? 1.917 -4.646 3.848 1.00 90.56 86 LYS A CA 1
ATOM 688 C C . LYS A 1 86 ? 2.597 -5.300 5.044 1.00 90.56 86 LYS A C 1
ATOM 690 O O . LYS A 1 86 ? 1.916 -5.790 5.942 1.00 90.56 86 LYS A O 1
ATOM 695 N N . HIS A 1 87 ? 3.927 -5.319 5.057 1.00 86.88 87 HIS A N 1
ATOM 696 C CA . HIS A 1 87 ? 4.686 -5.843 6.182 1.00 86.88 87 HIS A CA 1
ATOM 697 C C . HIS A 1 87 ? 4.472 -5.002 7.445 1.00 86.88 87 HIS A C 1
ATOM 699 O O . HIS A 1 87 ? 4.170 -5.564 8.493 1.00 86.88 87 HIS A O 1
ATOM 705 N N . PHE A 1 88 ? 4.535 -3.672 7.342 1.00 90.06 88 PHE A N 1
ATOM 706 C CA . PHE A 1 88 ? 4.245 -2.776 8.462 1.00 90.06 88 PHE A CA 1
ATOM 707 C C . PHE A 1 88 ? 2.834 -2.996 9.031 1.00 90.06 88 PHE A C 1
ATOM 709 O O . PHE A 1 88 ? 2.673 -3.143 10.243 1.00 90.06 88 PHE A O 1
ATOM 716 N N . LEU A 1 89 ? 1.814 -3.080 8.171 1.00 93.06 89 LEU A N 1
ATOM 717 C CA . LEU A 1 89 ? 0.430 -3.309 8.600 1.00 93.06 89 LEU A CA 1
ATOM 718 C C . LEU A 1 89 ? 0.256 -4.683 9.265 1.00 93.06 89 LEU A C 1
ATOM 720 O O . LEU A 1 89 ? -0.439 -4.790 10.270 1.00 93.06 89 LEU A O 1
ATOM 724 N N . ARG A 1 90 ? 0.936 -5.726 8.772 1.00 90.38 90 ARG A N 1
ATOM 725 C CA . ARG A 1 90 ? 0.960 -7.053 9.416 1.00 90.38 90 A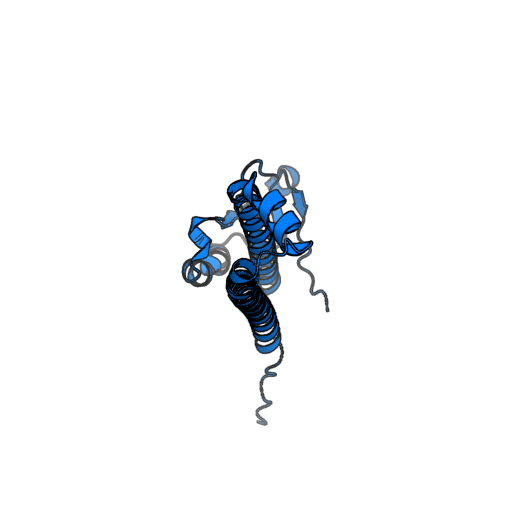RG A CA 1
ATOM 726 C C . ARG A 1 90 ? 1.595 -7.025 10.799 1.00 90.38 90 ARG A C 1
ATOM 728 O O . ARG A 1 90 ? 1.055 -7.631 11.719 1.00 90.38 90 ARG A O 1
ATOM 735 N N . SER A 1 91 ? 2.703 -6.307 10.961 1.00 88.19 91 SER A N 1
ATOM 736 C CA . SER A 1 91 ? 3.367 -6.152 12.261 1.00 88.19 91 SER A CA 1
ATOM 737 C C . SER A 1 91 ? 2.494 -5.419 13.285 1.00 88.19 91 SER A C 1
ATOM 739 O O . SER A 1 91 ? 2.678 -5.607 14.480 1.00 88.19 91 SER A O 1
ATOM 741 N N . ASN A 1 92 ? 1.509 -4.641 12.823 1.00 92.62 92 ASN A N 1
ATOM 742 C CA . ASN A 1 92 ? 0.534 -3.934 13.655 1.00 92.62 92 ASN A CA 1
ATOM 743 C C . ASN A 1 92 ? -0.863 -4.583 13.633 1.00 92.62 92 ASN A C 1
ATOM 745 O O . ASN A 1 92 ? -1.852 -3.936 13.977 1.00 92.62 92 ASN A O 1
ATOM 749 N N . ARG A 1 93 ? -0.975 -5.863 13.244 1.00 92.94 93 ARG A N 1
ATOM 750 C CA . ARG A 1 93 ? -2.268 -6.562 13.110 1.00 92.94 93 ARG A CA 1
ATOM 751 C C . ARG A 1 93 ? -3.121 -6.564 14.379 1.00 92.94 93 ARG A C 1
ATOM 753 O O . ARG A 1 93 ? -4.335 -6.655 14.290 1.00 92.94 93 ARG A O 1
ATOM 760 N N . GLU A 1 94 ? -2.511 -6.459 15.556 1.00 95.12 94 GLU A N 1
ATOM 761 C CA . GLU A 1 94 ? -3.242 -6.424 16.830 1.00 95.12 94 GLU A CA 1
ATOM 762 C C . GLU A 1 94 ? -4.122 -5.172 16.956 1.00 95.12 94 GLU A C 1
ATOM 764 O O . GLU A 1 94 ? -5.133 -5.188 17.654 1.00 95.12 94 GLU A O 1
ATOM 769 N N . LEU A 1 95 ? -3.781 -4.105 16.229 1.00 96.19 95 LEU A N 1
ATOM 770 C CA . LEU A 1 95 ? -4.543 -2.860 16.176 1.00 96.19 95 LEU A CA 1
ATOM 771 C C . LEU A 1 95 ? -5.542 -2.830 15.011 1.00 96.19 95 LEU A C 1
ATOM 773 O O . LEU A 1 95 ? -6.445 -1.995 15.003 1.00 96.19 95 LEU A O 1
ATOM 777 N N . ILE A 1 96 ? -5.387 -3.717 14.024 1.00 96.75 96 ILE A N 1
ATOM 778 C CA . ILE A 1 96 ? -6.083 -3.655 12.738 1.00 96.75 96 ILE A CA 1
ATOM 779 C C . ILE A 1 96 ? -7.041 -4.841 12.602 1.00 96.75 96 ILE A C 1
ATOM 781 O O . ILE A 1 96 ? -6.622 -5.993 12.556 1.00 96.75 96 ILE A O 1
ATOM 785 N N . SER A 1 97 ? -8.326 -4.542 12.437 1.00 95.56 97 SER A N 1
ATOM 786 C CA . SER A 1 97 ? -9.355 -5.530 12.101 1.00 95.56 97 SER A CA 1
ATOM 787 C C . SER A 1 97 ? -9.212 -5.986 10.649 1.00 95.56 97 SER A C 1
ATOM 789 O O . SER A 1 97 ? -9.165 -7.178 10.339 1.00 95.56 97 SER A O 1
ATOM 791 N N . SER A 1 98 ? -9.100 -5.030 9.723 1.00 96.06 98 SER A N 1
ATOM 792 C CA . SER A 1 98 ? -8.858 -5.327 8.312 1.00 96.06 98 SER A CA 1
ATOM 793 C C . SER A 1 98 ? -8.183 -4.169 7.585 1.00 96.06 98 SER A C 1
ATOM 795 O O . SER A 1 98 ? -8.297 -3.013 7.982 1.00 96.06 98 SER A O 1
ATOM 797 N N . ALA A 1 99 ? -7.468 -4.487 6.507 1.00 97.12 99 ALA A N 1
ATOM 798 C CA . ALA A 1 99 ? -6.839 -3.500 5.641 1.00 97.12 99 ALA A CA 1
ATOM 799 C C . ALA A 1 99 ? -7.060 -3.859 4.169 1.00 97.12 99 ALA A C 1
ATOM 801 O O . ALA A 1 99 ? -7.095 -5.035 3.791 1.00 97.12 99 ALA A O 1
ATOM 802 N N . TYR A 1 100 ? -7.191 -2.836 3.336 1.00 96.12 100 TYR A N 1
ATOM 803 C CA . TYR A 1 100 ? -7.497 -2.960 1.918 1.00 96.12 100 TYR A CA 1
ATOM 804 C C . TYR A 1 100 ? -6.585 -2.037 1.123 1.00 96.12 100 TYR A C 1
ATOM 806 O O . TYR A 1 100 ? -6.368 -0.901 1.524 1.00 96.12 100 TYR A O 1
ATOM 814 N N . LEU A 1 101 ? -6.065 -2.522 -0.002 1.00 94.81 101 LEU A N 1
ATOM 815 C CA . LEU A 1 101 ? -5.429 -1.685 -1.013 1.00 94.81 101 LEU A CA 1
ATOM 816 C C . LEU A 1 101 ? -6.523 -1.188 -1.955 1.00 94.81 101 LEU A C 1
ATOM 818 O O . LEU A 1 101 ? -7.177 -1.993 -2.631 1.00 94.81 101 LEU A O 1
ATOM 822 N N . ASP A 1 102 ? -6.717 0.122 -2.008 1.00 92.81 102 ASP A N 1
ATOM 823 C CA . ASP A 1 102 ? -7.810 0.732 -2.752 1.00 92.81 102 ASP A CA 1
ATOM 824 C C . ASP A 1 102 ? -7.639 0.555 -4.265 1.00 92.81 102 ASP A C 1
ATOM 826 O O . ASP A 1 102 ? -6.536 0.435 -4.809 1.00 92.81 102 ASP A O 1
ATOM 830 N N . LYS A 1 103 ? -8.762 0.555 -4.986 1.00 87.25 103 LYS A N 1
ATOM 831 C CA . LYS A 1 103 ? -8.755 0.562 -6.450 1.00 87.25 103 LYS A CA 1
ATOM 832 C C . LYS A 1 103 ? -8.564 1.995 -6.950 1.00 87.25 103 LYS A C 1
ATOM 834 O O . LYS A 1 103 ? -9.536 2.717 -7.160 1.00 87.25 103 LYS A O 1
ATOM 839 N N . THR A 1 104 ? -7.318 2.413 -7.148 1.00 76.94 104 THR A N 1
ATOM 840 C CA . THR A 1 104 ? -6.982 3.754 -7.650 1.00 76.94 104 THR A CA 1
ATOM 841 C C . THR A 1 104 ? -6.719 3.723 -9.164 1.00 76.94 104 THR A C 1
ATOM 843 O O . THR A 1 104 ? -6.294 2.709 -9.717 1.00 76.94 104 THR A O 1
ATOM 846 N N . GLN A 1 105 ? -7.005 4.830 -9.860 1.00 63.75 105 GLN A N 1
ATOM 847 C CA . GLN A 1 105 ? -6.556 5.046 -11.251 1.00 63.75 105 GLN A CA 1
ATOM 848 C C . GLN A 1 105 ? -5.184 5.738 -11.317 1.00 63.75 105 GLN A C 1
ATOM 850 O O . GLN A 1 105 ? -4.610 5.867 -12.395 1.00 63.75 105 GLN A O 1
ATOM 855 N N . ARG A 1 106 ? -4.691 6.228 -10.173 1.00 66.69 106 ARG A N 1
ATOM 856 C CA . ARG A 1 106 ? -3.418 6.941 -10.033 1.00 66.69 106 ARG A CA 1
ATOM 857 C C . ARG A 1 106 ? -2.328 5.986 -9.563 1.00 66.69 106 ARG A C 1
ATOM 859 O O . ARG A 1 106 ? -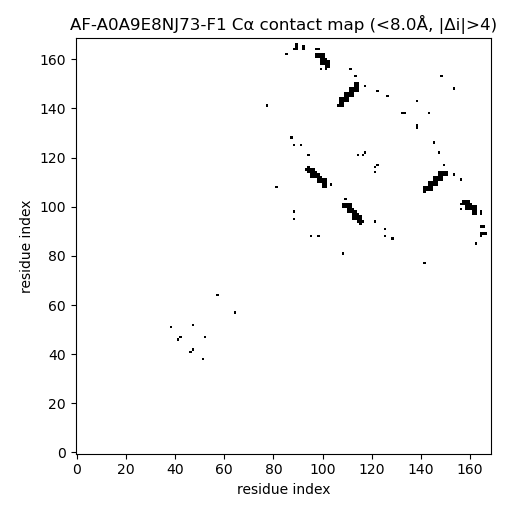2.613 4.915 -9.040 1.00 66.69 106 ARG A O 1
ATOM 866 N N . GLU A 1 107 ? -1.077 6.390 -9.734 1.00 70.50 107 GLU A N 1
ATOM 867 C CA . GLU A 1 107 ? 0.094 5.612 -9.321 1.00 70.50 107 GLU A CA 1
ATOM 868 C C . GLU A 1 107 ? 0.257 5.504 -7.783 1.00 70.50 107 GLU A C 1
ATOM 870 O O . GLU A 1 107 ? 1.165 4.815 -7.320 1.00 70.50 107 GLU A O 1
ATOM 875 N N . ASP A 1 108 ? -0.640 6.104 -7.001 1.00 84.25 108 ASP A N 1
ATOM 876 C CA . ASP A 1 108 ? -0.576 6.187 -5.538 1.00 84.25 108 ASP A CA 1
ATOM 877 C C . ASP A 1 108 ? -0.900 4.852 -4.841 1.00 84.25 108 ASP A C 1
ATOM 879 O O . ASP A 1 108 ? -1.703 4.042 -5.326 1.00 84.25 108 ASP A O 1
ATOM 883 N N . LEU A 1 109 ? -0.304 4.648 -3.663 1.00 90.31 109 LEU A N 1
ATOM 884 C CA . LEU A 1 109 ? -0.549 3.494 -2.798 1.00 90.31 109 LEU A CA 1
ATOM 885 C C . LEU A 1 109 ? -1.502 3.883 -1.659 1.00 90.31 109 LEU A C 1
ATOM 887 O O . LEU A 1 109 ? -1.074 4.300 -0.583 1.00 90.31 109 LEU A O 1
ATOM 891 N N . ASN A 1 110 ? -2.804 3.726 -1.897 1.00 94.12 110 ASN A N 1
ATOM 892 C CA . ASN A 1 110 ? -3.854 4.093 -0.942 1.00 94.12 110 ASN A CA 1
ATOM 893 C C . ASN A 1 110 ? -4.370 2.868 -0.193 1.00 94.12 110 ASN A C 1
ATOM 895 O O . ASN A 1 110 ? -4.784 1.889 -0.819 1.00 94.12 110 ASN A O 1
ATOM 899 N N . TYR A 1 111 ? -4.378 2.940 1.135 1.00 96.06 111 TYR A N 1
ATOM 900 C CA . TYR A 1 111 ? -4.877 1.874 1.989 1.00 96.06 111 TYR A CA 1
ATOM 901 C C . TYR A 1 111 ? -6.026 2.350 2.865 1.00 96.06 111 TYR A C 1
ATOM 903 O O . TYR A 1 111 ? -5.873 3.280 3.659 1.00 96.06 111 TYR A O 1
ATOM 911 N N . SER A 1 112 ? -7.140 1.631 2.786 1.00 97.00 112 SER A N 1
ATOM 912 C CA . SER A 1 112 ? -8.231 1.733 3.748 1.00 97.00 112 SER A CA 1
ATOM 913 C C . SER A 1 112 ? -7.977 0.776 4.913 1.00 97.00 112 SER A C 1
ATOM 915 O O . SER A 1 112 ? -7.851 -0.433 4.713 1.00 97.00 112 SER A O 1
ATOM 917 N N . ILE A 1 113 ? -7.904 1.305 6.132 1.00 97.81 113 ILE A N 1
ATOM 918 C CA . ILE A 1 113 ? -7.582 0.570 7.360 1.00 97.81 113 ILE A CA 1
ATOM 919 C C . ILE A 1 113 ? -8.766 0.661 8.321 1.00 97.81 113 ILE A C 1
ATOM 921 O O . ILE A 1 113 ? -9.245 1.749 8.636 1.00 97.81 113 ILE A O 1
ATOM 925 N N . ILE A 1 114 ? -9.210 -0.488 8.815 1.00 97.25 114 ILE A N 1
ATOM 926 C CA . ILE A 1 114 ? -10.238 -0.609 9.847 1.00 97.25 114 ILE A CA 1
ATOM 927 C C . ILE A 1 114 ? -9.549 -1.079 11.119 1.00 97.25 114 ILE A C 1
ATOM 929 O O . ILE A 1 114 ? -8.938 -2.149 11.139 1.00 97.25 114 ILE A O 1
ATOM 933 N N . LEU A 1 115 ? -9.627 -0.272 12.171 1.00 97.12 115 LEU A N 1
ATOM 934 C CA . LEU A 1 115 ? -9.009 -0.570 13.461 1.00 97.12 115 LEU A CA 1
ATOM 935 C C . LEU A 1 115 ? -9.919 -1.464 14.311 1.00 97.12 115 LEU A C 1
ATOM 937 O O . LEU A 1 115 ? -11.140 -1.400 14.188 1.00 97.12 115 LEU A O 1
ATOM 941 N N . ASN A 1 116 ? -9.319 -2.278 15.183 1.00 95.12 116 ASN A N 1
ATOM 942 C CA . ASN A 1 116 ? -10.057 -3.039 16.198 1.00 95.12 116 ASN A CA 1
ATOM 943 C C . ASN A 1 116 ? -10.742 -2.094 17.196 1.00 95.12 116 ASN A C 1
ATOM 945 O O . ASN A 1 116 ? -11.900 -2.292 17.555 1.00 95.12 116 ASN A O 1
ATOM 949 N N . GLU A 1 117 ? -10.029 -1.038 17.592 1.00 95.38 117 GLU A N 1
ATOM 950 C CA . GLU A 1 117 ? -10.544 0.073 18.384 1.00 95.38 117 GLU A CA 1
ATOM 951 C C . GLU A 1 117 ? -10.130 1.391 17.721 1.00 95.38 117 GLU A C 1
ATOM 953 O O . GLU A 1 117 ? -8.945 1.660 17.515 1.00 95.38 117 GLU A O 1
ATOM 958 N N . ASP A 1 118 ? -11.113 2.214 17.353 1.00 93.31 118 ASP A N 1
ATOM 959 C CA . ASP A 1 118 ? -10.868 3.491 16.682 1.00 93.31 118 ASP A CA 1
ATOM 960 C C . ASP A 1 118 ? -10.511 4.596 17.693 1.00 93.31 118 ASP A C 1
ATOM 962 O O . ASP A 1 118 ? -11.294 5.508 17.967 1.00 93.31 118 ASP A O 1
ATOM 966 N N . SER A 1 119 ? -9.322 4.472 18.287 1.00 95.69 119 SER A N 1
ATOM 967 C CA . SER A 1 119 ? -8.765 5.420 19.255 1.00 95.69 119 SER A CA 1
ATOM 968 C C . SER A 1 119 ? -7.675 6.303 18.637 1.00 95.69 119 SER A C 1
ATOM 970 O O . SER A 1 119 ? -7.051 5.962 17.627 1.00 95.69 119 SER A O 1
ATOM 972 N N . LEU A 1 120 ? -7.399 7.449 19.270 1.00 95.12 120 LEU A N 1
ATOM 973 C CA . LEU A 1 120 ? -6.287 8.317 18.868 1.00 95.12 120 LEU A CA 1
ATOM 974 C C . LEU A 1 120 ? -4.941 7.578 18.952 1.00 95.12 120 LEU A C 1
ATOM 976 O O . LEU A 1 120 ? -4.111 7.722 18.060 1.00 95.12 120 LEU A O 1
ATOM 980 N N . GLU A 1 121 ? -4.746 6.766 19.990 1.00 96.31 121 GLU A N 1
ATOM 981 C CA . GLU A 1 121 ? -3.517 6.001 20.226 1.00 96.31 121 GLU A CA 1
ATOM 982 C C . GLU A 1 121 ? -3.281 4.971 19.115 1.00 96.31 121 GLU A C 1
ATOM 984 O O . GLU A 1 121 ? -2.196 4.924 18.533 1.00 96.31 121 GLU A O 1
ATOM 989 N N . SER A 1 122 ? -4.319 4.213 18.744 1.00 94.25 122 SER A N 1
ATOM 990 C CA . SER A 1 122 ? -4.254 3.234 17.653 1.00 94.25 122 SER A CA 1
ATOM 991 C C . SER A 1 122 ? -3.975 3.904 16.305 1.00 94.25 122 SER A C 1
ATOM 993 O O . SER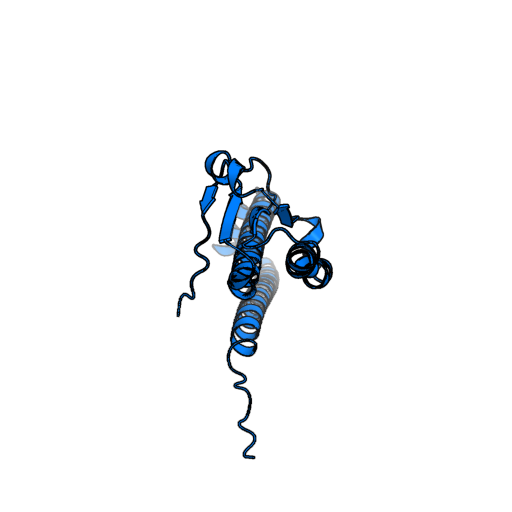 A 1 122 ? -3.163 3.406 15.527 1.00 94.25 122 SER A O 1
ATOM 995 N N . ARG A 1 123 ? -4.589 5.065 16.032 1.00 96.25 123 ARG A N 1
ATOM 996 C CA . ARG A 1 123 ? -4.312 5.844 14.813 1.00 96.25 123 ARG A CA 1
ATOM 997 C C . ARG A 1 123 ? -2.875 6.355 14.773 1.00 96.25 123 ARG A C 1
ATOM 999 O O . ARG A 1 123 ? -2.230 6.212 13.739 1.00 96.25 123 ARG A O 1
ATOM 1006 N N . ILE A 1 124 ? -2.369 6.921 15.871 1.00 95.50 124 ILE A N 1
ATOM 1007 C CA . ILE A 1 124 ? -0.985 7.411 15.960 1.00 95.50 124 ILE A CA 1
ATOM 1008 C C . ILE A 1 124 ? 0.001 6.267 15.717 1.00 95.50 124 ILE A C 1
ATOM 1010 O O . ILE A 1 124 ? 0.899 6.417 14.898 1.00 95.50 124 ILE A O 1
ATOM 1014 N N . ALA A 1 125 ? -0.204 5.102 16.338 1.00 93.81 125 ALA A N 1
ATOM 1015 C CA . ALA A 1 125 ? 0.673 3.947 16.145 1.00 93.81 125 ALA A CA 1
ATOM 1016 C C . ALA A 1 125 ? 0.807 3.539 14.665 1.00 93.81 125 ALA A C 1
ATOM 1018 O O . ALA A 1 125 ? 1.906 3.238 14.202 1.00 93.81 125 ALA A O 1
ATOM 1019 N N . ILE A 1 126 ? -0.290 3.587 13.901 1.00 96.06 126 ILE A N 1
ATOM 1020 C CA . ILE A 1 126 ? -0.267 3.322 12.456 1.00 96.06 126 ILE A CA 1
ATOM 1021 C C . ILE A 1 126 ? 0.365 4.480 11.673 1.00 96.06 126 ILE A C 1
ATOM 1023 O O . ILE A 1 126 ? 1.141 4.242 10.750 1.00 96.06 126 ILE A O 1
ATOM 1027 N N . LEU A 1 127 ? 0.065 5.730 12.034 1.00 94.50 127 LEU A N 1
ATOM 1028 C CA . LEU A 1 127 ? 0.616 6.915 11.367 1.00 94.50 127 LEU A CA 1
ATOM 1029 C C . LEU A 1 127 ? 2.119 7.107 11.615 1.00 94.50 127 LEU A C 1
ATOM 1031 O O . LEU A 1 127 ? 2.778 7.713 10.776 1.00 94.50 127 LEU A O 1
ATOM 1035 N N . ASN A 1 128 ? 2.690 6.525 12.672 1.00 91.38 128 ASN A N 1
ATOM 1036 C CA . ASN A 1 128 ? 4.142 6.500 12.891 1.00 91.38 128 ASN A CA 1
ATOM 1037 C C . ASN A 1 128 ? 4.907 5.790 11.760 1.00 91.38 128 ASN A C 1
ATOM 1039 O O . ASN A 1 128 ? 6.118 5.955 11.639 1.00 91.38 128 ASN A O 1
ATOM 1043 N N . PHE A 1 129 ? 4.213 5.054 10.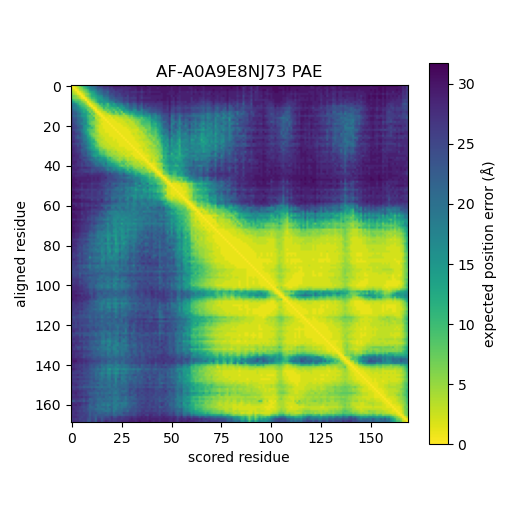882 1.00 91.56 129 PHE A N 1
ATOM 1044 C CA . PHE A 1 129 ? 4.755 4.640 9.589 1.00 91.56 129 PHE A CA 1
ATOM 1045 C C . PHE A 1 129 ? 5.455 5.789 8.854 1.00 91.56 129 PHE A C 1
ATOM 1047 O O . PHE A 1 129 ? 6.541 5.592 8.311 1.00 91.56 129 PHE A O 1
ATOM 1054 N N . TYR A 1 130 ? 4.853 6.983 8.863 1.00 88.44 130 TYR A N 1
ATOM 1055 C CA . TYR A 1 130 ? 5.363 8.149 8.147 1.00 88.44 130 TYR A CA 1
ATOM 1056 C C . TYR A 1 130 ? 6.706 8.640 8.692 1.00 88.44 130 TYR A C 1
ATOM 1058 O O . TYR A 1 130 ? 7.531 9.098 7.914 1.00 88.44 130 TYR A O 1
ATOM 1066 N N . GLU A 1 131 ? 7.003 8.430 9.978 1.00 83.94 131 GLU A N 1
ATOM 1067 C CA . GLU A 1 131 ? 8.309 8.791 10.551 1.00 83.94 131 GLU A CA 1
ATOM 1068 C C . GLU A 1 131 ? 9.463 7.993 9.935 1.00 83.94 131 GLU A C 1
ATOM 1070 O O . GLU A 1 131 ? 10.574 8.508 9.806 1.00 83.94 131 GLU A O 1
ATOM 1075 N N . ILE A 1 132 ? 9.203 6.735 9.564 1.00 79.31 132 ILE A N 1
ATOM 1076 C CA . ILE A 1 132 ? 10.173 5.857 8.898 1.00 79.31 132 ILE A CA 1
ATOM 1077 C C . ILE A 1 132 ? 10.131 6.098 7.392 1.00 79.31 132 ILE A C 1
ATOM 1079 O O . ILE A 1 132 ? 11.167 6.171 6.736 1.00 79.31 132 ILE A O 1
ATOM 1083 N N . TYR A 1 133 ? 8.926 6.205 6.839 1.00 80.69 133 TYR A N 1
ATOM 1084 C CA . TYR A 1 133 ? 8.709 6.319 5.408 1.00 80.69 133 TYR A CA 1
ATOM 1085 C C . TYR A 1 133 ? 9.279 7.624 4.842 1.00 80.69 133 TYR A C 1
ATOM 1087 O O . TYR A 1 133 ? 9.993 7.562 3.846 1.00 80.69 133 TYR A O 1
ATOM 1095 N N . ASP A 1 134 ? 9.085 8.765 5.513 1.00 76.88 134 ASP A N 1
ATOM 1096 C CA . ASP A 1 134 ? 9.565 10.083 5.064 1.00 76.88 134 ASP A CA 1
ATOM 1097 C C . ASP A 1 134 ? 11.101 10.205 5.047 1.00 76.88 134 ASP A C 1
ATOM 1099 O O . ASP A 1 134 ? 11.647 11.113 4.423 1.00 76.88 134 ASP A O 1
ATOM 1103 N N . GLN A 1 135 ? 11.821 9.277 5.688 1.00 69.44 135 GLN A N 1
ATOM 1104 C CA . GLN A 1 135 ? 13.288 9.220 5.645 1.00 69.44 135 GLN A CA 1
ATOM 1105 C C . GLN A 1 135 ? 13.829 8.589 4.353 1.00 69.44 135 GLN A C 1
ATOM 1107 O O . GLN A 1 135 ? 15.037 8.610 4.120 1.00 69.44 135 GLN A O 1
ATOM 1112 N N . ILE A 1 136 ? 12.962 8.018 3.511 1.00 66.31 136 ILE A N 1
ATOM 1113 C CA . ILE A 1 136 ? 13.348 7.341 2.273 1.00 66.31 136 ILE A CA 1
ATOM 1114 C C . ILE A 1 136 ? 13.046 8.274 1.080 1.00 66.31 136 ILE A C 1
ATOM 1116 O O . ILE A 1 136 ? 11.898 8.653 0.848 1.00 66.31 136 ILE A O 1
ATOM 1120 N N . GLU A 1 137 ? 14.064 8.624 0.280 1.00 54.59 137 GLU A N 1
ATOM 1121 C CA . GLU A 1 137 ? 13.958 9.532 -0.890 1.00 54.59 137 GLU A CA 1
ATOM 1122 C C . GLU A 1 137 ? 12.839 9.225 -1.929 1.00 54.59 137 GLU A C 1
ATOM 1124 O O . GLU A 1 137 ? 12.333 10.171 -2.538 1.00 54.59 137 GLU A O 1
ATOM 1129 N N . PRO A 1 138 ? 12.381 7.973 -2.163 1.00 56.94 138 PRO A N 1
ATOM 1130 C CA . PRO A 1 138 ? 11.299 7.664 -3.107 1.00 56.94 138 PRO A CA 1
ATOM 1131 C C . PRO A 1 138 ? 9.903 8.185 -2.735 1.00 56.94 138 PRO A C 1
ATOM 1133 O O . PRO A 1 138 ? 8.992 8.095 -3.563 1.00 56.94 138 PRO A O 1
ATOM 1136 N N . THR A 1 139 ? 9.713 8.706 -1.519 1.00 57.88 139 THR A N 1
ATOM 1137 C CA . THR A 1 139 ? 8.439 9.253 -1.005 1.00 57.88 139 THR A CA 1
ATOM 1138 C C . THR A 1 139 ? 7.775 10.259 -1.944 1.00 57.88 139 THR A C 1
ATOM 1140 O O . THR A 1 139 ? 6.550 10.313 -2.027 1.00 57.88 139 THR A O 1
ATOM 1143 N N . LEU A 1 140 ? 8.568 11.012 -2.710 1.00 58.91 140 LEU A N 1
ATOM 1144 C CA . LEU A 1 140 ? 8.061 12.020 -3.643 1.00 58.91 140 LEU A CA 1
ATOM 1145 C C . LEU A 1 140 ? 7.419 11.431 -4.908 1.00 58.91 140 LEU A C 1
ATOM 1147 O O . LEU A 1 140 ? 6.632 12.119 -5.557 1.00 58.91 140 LEU A O 1
ATOM 1151 N N . LYS A 1 141 ? 7.752 10.188 -5.283 1.00 73.12 141 LYS A N 1
ATOM 1152 C CA . LYS A 1 141 ? 7.289 9.584 -6.543 1.00 73.12 141 LYS A CA 1
ATOM 1153 C C . LYS A 1 141 ? 6.095 8.650 -6.370 1.00 73.12 141 LYS A C 1
ATOM 1155 O O . LYS A 1 141 ? 5.265 8.568 -7.271 1.00 73.12 141 LYS A O 1
ATOM 1160 N N . PHE A 1 142 ? 5.993 7.974 -5.226 1.00 81.50 142 PHE A N 1
ATOM 1161 C CA . PHE A 1 142 ? 4.934 6.997 -4.953 1.00 81.50 142 PHE A CA 1
ATOM 1162 C C . PHE A 1 142 ? 4.329 7.216 -3.570 1.00 81.50 142 PHE A C 1
ATOM 1164 O O . PHE A 1 142 ? 4.625 6.433 -2.667 1.00 81.50 142 PHE A O 1
ATOM 1171 N N . PRO A 1 143 ? 3.500 8.255 -3.377 1.00 86.31 143 PRO A N 1
ATOM 1172 C CA . PRO A 1 143 ? 2.973 8.570 -2.062 1.00 86.31 143 PRO A CA 1
ATOM 1173 C C . PRO A 1 143 ? 2.123 7.412 -1.522 1.00 86.31 143 PRO A C 1
ATOM 1175 O O . PRO A 1 143 ? 1.330 6.791 -2.241 1.00 86.31 143 PRO A O 1
ATOM 1178 N N . VAL A 1 144 ? 2.308 7.123 -0.234 1.00 90.38 144 VAL A N 1
ATOM 1179 C CA . VAL A 1 144 ? 1.513 6.145 0.512 1.00 90.38 144 VAL A CA 1
ATOM 1180 C C . VAL A 1 144 ? 0.499 6.891 1.369 1.00 90.38 144 VAL A C 1
ATOM 1182 O O . VAL A 1 144 ? 0.864 7.742 2.180 1.00 90.38 144 VAL A O 1
ATOM 1185 N N . HIS A 1 145 ? -0.779 6.549 1.242 1.00 92.62 145 HIS A N 1
ATOM 1186 C CA . HIS A 1 145 ? -1.848 7.177 2.011 1.00 92.62 145 HIS A CA 1
ATOM 1187 C C . HIS A 1 145 ? -2.605 6.152 2.844 1.00 92.62 145 HIS A C 1
ATOM 1189 O O . HIS A 1 145 ? -3.032 5.118 2.332 1.00 92.62 145 HIS A O 1
ATOM 1195 N N . PHE A 1 146 ? -2.809 6.468 4.121 1.00 95.62 146 PHE A N 1
ATOM 1196 C CA . PHE A 1 146 ? -3.669 5.704 5.015 1.00 95.62 146 PHE A CA 1
ATOM 1197 C C . PHE A 1 146 ? -4.973 6.451 5.268 1.00 95.62 146 PHE A C 1
ATOM 1199 O O . PHE A 1 146 ? -4.978 7.610 5.682 1.00 95.62 146 PHE A O 1
ATOM 1206 N N . GLN A 1 147 ? -6.087 5.760 5.048 1.00 95.19 147 GLN A N 1
ATOM 1207 C CA . GLN A 1 147 ? -7.419 6.221 5.396 1.00 95.19 147 GLN A CA 1
ATOM 1208 C C . GLN A 1 147 ? -8.009 5.291 6.452 1.00 95.19 147 GLN A C 1
ATOM 1210 O O . GLN A 1 147 ? -8.173 4.097 6.219 1.00 95.19 147 GLN A O 1
ATOM 1215 N N . PHE A 1 148 ? -8.379 5.844 7.605 1.00 96.69 148 PHE A N 1
ATOM 1216 C CA . PHE A 1 148 ? -9.103 5.090 8.624 1.00 96.69 148 PHE A CA 1
ATOM 1217 C C . PHE A 1 148 ? -10.593 5.071 8.293 1.00 96.69 148 PHE A C 1
ATOM 1219 O O . PHE A 1 148 ? -11.210 6.125 8.113 1.00 96.69 148 PHE A O 1
ATOM 1226 N N . VAL A 1 149 ? -11.164 3.873 8.200 1.00 95.81 149 VAL A N 1
ATOM 1227 C CA . VAL A 1 149 ? -12.565 3.662 7.836 1.00 95.81 149 VAL A CA 1
ATOM 1228 C C . VAL A 1 149 ? -13.300 3.031 9.020 1.00 95.81 149 VAL A C 1
ATOM 1230 O O . VAL A 1 149 ? -12.850 2.005 9.530 1.00 95.81 149 VAL A O 1
ATOM 1233 N N . PRO A 1 150 ? -14.434 3.606 9.465 1.00 94.12 150 PRO A N 1
ATOM 1234 C CA . PRO A 1 150 ? -15.286 2.965 10.458 1.00 94.12 150 PRO A CA 1
ATOM 1235 C C . PRO A 1 150 ? -15.776 1.603 9.962 1.00 94.12 150 PRO A C 1
ATOM 1237 O O . PRO A 1 150 ? -16.180 1.481 8.805 1.00 94.12 150 PRO A O 1
ATOM 1240 N N . ASP A 1 151 ? -15.827 0.609 10.847 1.00 92.50 151 ASP A N 1
ATOM 1241 C CA . ASP A 1 151 ? -16.210 -0.775 10.518 1.00 92.50 151 ASP A CA 1
ATOM 1242 C C . ASP A 1 151 ? -17.557 -0.876 9.769 1.00 92.50 151 ASP A C 1
ATOM 1244 O O . ASP A 1 151 ? -17.704 -1.603 8.792 1.00 92.50 151 ASP A O 1
ATOM 1248 N N . GLN A 1 152 ? -18.511 -0.013 10.123 1.00 92.81 152 GLN A N 1
ATOM 1249 C CA . GLN A 1 152 ? -19.836 0.092 9.492 1.00 92.81 152 GLN A CA 1
ATOM 1250 C C . GLN A 1 152 ? -19.798 0.419 7.987 1.00 92.81 152 GLN A C 1
ATOM 1252 O O . GLN A 1 152 ? -20.796 0.253 7.285 1.00 92.81 152 GLN A O 1
ATOM 1257 N N . LEU A 1 153 ? -18.676 0.947 7.494 1.00 92.81 153 LEU A N 1
ATOM 1258 C CA . LEU A 1 153 ? -18.475 1.333 6.100 1.00 92.81 153 LEU A CA 1
ATOM 1259 C C . LEU A 1 153 ? -17.543 0.369 5.351 1.00 92.81 153 LEU A C 1
ATOM 1261 O O . LEU A 1 153 ? -17.268 0.619 4.177 1.00 92.81 153 LEU A O 1
ATOM 1265 N N . ALA A 1 154 ? -17.107 -0.731 5.979 1.00 89.81 154 ALA A N 1
ATOM 1266 C CA . ALA A 1 154 ? -16.195 -1.715 5.391 1.00 89.81 154 ALA A CA 1
ATOM 1267 C C . ALA A 1 154 ? -16.671 -2.222 4.021 1.00 89.81 154 ALA A C 1
ATOM 1269 O O . ALA A 1 154 ? -15.916 -2.225 3.050 1.00 89.81 154 ALA A O 1
ATOM 1270 N N . ASP A 1 155 ? -17.956 -2.565 3.918 1.00 91.50 155 ASP A N 1
ATOM 1271 C CA . ASP A 1 155 ? -18.556 -3.128 2.702 1.00 91.50 155 ASP A CA 1
ATOM 1272 C C . ASP A 1 155 ? -18.638 -2.132 1.534 1.00 91.50 155 ASP A C 1
ATOM 1274 O O . ASP A 1 155 ? -18.925 -2.512 0.399 1.00 91.50 155 ASP A O 1
ATOM 1278 N N . ARG A 1 156 ? -18.404 -0.841 1.795 1.00 91.75 156 ARG A N 1
ATOM 1279 C CA . ARG A 1 156 ? -18.428 0.220 0.777 1.00 91.75 156 ARG A CA 1
ATOM 1280 C C . ARG A 1 156 ? -17.046 0.533 0.214 1.00 91.75 156 ARG A C 1
ATOM 1282 O O . ARG A 1 156 ? -16.944 1.343 -0.708 1.00 91.75 156 ARG A O 1
ATOM 1289 N N . ILE A 1 157 ? -15.994 -0.077 0.756 1.00 90.75 157 ILE A N 1
ATOM 1290 C CA . ILE A 1 157 ? -14.627 0.136 0.290 1.00 90.75 157 ILE A CA 1
ATOM 1291 C C . ILE A 1 157 ? -14.473 -0.511 -1.091 1.00 90.75 157 ILE A C 1
ATOM 1293 O O . ILE A 1 157 ? -14.645 -1.716 -1.264 1.00 90.75 157 ILE A O 1
ATOM 1297 N N . SER A 1 158 ? -14.117 0.294 -2.092 1.00 92.25 158 SER A N 1
ATOM 1298 C CA . SER A 1 158 ? -13.759 -0.200 -3.423 1.00 92.25 158 SER A CA 1
ATOM 1299 C C . SER A 1 158 ? -12.268 -0.533 -3.462 1.00 92.25 158 SER A C 1
ATOM 1301 O O . SER A 1 158 ? -11.435 0.347 -3.687 1.00 92.25 158 SER A O 1
ATOM 1303 N N . TYR A 1 159 ? -11.930 -1.810 -3.290 1.00 92.56 159 TYR A N 1
ATOM 1304 C CA . TYR A 1 159 ? -10.543 -2.261 -3.190 1.00 92.56 159 TYR A CA 1
ATOM 1305 C C . TYR A 1 159 ? -10.085 -3.116 -4.375 1.00 92.56 159 TYR A C 1
ATOM 1307 O O . TYR A 1 159 ? -10.864 -3.817 -5.023 1.00 92.56 159 TYR A O 1
ATOM 1315 N N . LYS A 1 160 ? -8.782 -3.045 -4.657 1.00 91.75 160 LYS A N 1
ATOM 1316 C CA . LYS A 1 160 ? -8.069 -3.946 -5.570 1.00 91.75 160 LYS A CA 1
ATOM 1317 C C . LYS A 1 160 ? -7.720 -5.257 -4.869 1.00 91.75 160 LYS A C 1
ATOM 1319 O O . LYS A 1 160 ? -7.806 -6.318 -5.477 1.00 91.75 160 LYS A O 1
ATOM 1324 N N . GLU A 1 161 ? -7.317 -5.175 -3.605 1.00 93.31 161 GLU A N 1
ATOM 1325 C CA . GLU A 1 161 ? -6.866 -6.319 -2.815 1.00 93.31 161 GLU A CA 1
ATOM 1326 C C . GLU A 1 161 ? -7.262 -6.138 -1.347 1.00 93.31 161 GLU A C 1
ATOM 1328 O O . GLU A 1 161 ? -7.034 -5.079 -0.766 1.00 93.31 161 GLU A O 1
ATOM 1333 N N . LYS A 1 162 ? -7.827 -7.184 -0.737 1.00 94.38 162 LYS A N 1
ATOM 1334 C CA . LYS A 1 162 ? -7.940 -7.283 0.720 1.00 94.38 162 LYS A CA 1
ATOM 1335 C C . LYS A 1 162 ? -6.640 -7.872 1.253 1.00 94.38 162 LYS A C 1
ATOM 1337 O O . LYS A 1 162 ? -6.233 -8.945 0.809 1.00 94.38 162 LYS A O 1
ATOM 1342 N N . LEU A 1 163 ? -5.990 -7.176 2.181 1.00 92.62 163 LEU A N 1
ATOM 1343 C CA . LEU A 1 163 ? -4.716 -7.623 2.725 1.00 92.62 163 LEU A CA 1
ATOM 1344 C C . LEU A 1 163 ? -4.949 -8.798 3.671 1.00 92.62 163 LEU A C 1
ATOM 1346 O O . LEU A 1 163 ? -5.763 -8.735 4.591 1.00 92.62 163 LEU A O 1
ATOM 1350 N N . ASP A 1 164 ? -4.180 -9.858 3.462 1.00 90.69 164 ASP A N 1
ATOM 1351 C CA . ASP A 1 164 ? -4.024 -10.920 4.444 1.00 90.69 164 ASP A CA 1
ATOM 1352 C C . ASP A 1 164 ? -3.053 -10.443 5.531 1.00 90.69 164 ASP A C 1
ATOM 1354 O O . ASP A 1 164 ? -1.869 -10.223 5.244 1.00 90.69 164 ASP A O 1
ATOM 1358 N N . LEU A 1 165 ? -3.570 -10.236 6.745 1.00 89.06 165 LEU A N 1
ATOM 1359 C CA . LEU A 1 165 ? -2.816 -9.769 7.912 1.00 89.06 165 LEU A CA 1
ATOM 1360 C C . LEU A 1 165 ? -2.246 -10.917 8.764 1.00 89.06 165 LEU A C 1
ATOM 1362 O O . LEU A 1 165 ? -1.588 -10.656 9.772 1.00 89.06 165 LEU A O 1
ATOM 1366 N N . SER A 1 166 ? -2.480 -12.174 8.375 1.00 82.19 166 SER A N 1
ATOM 1367 C CA . SER A 1 166 ? -1.890 -13.327 9.054 1.00 82.19 166 SER A CA 1
ATOM 1368 C C . SER A 1 166 ? -0.382 -13.429 8.789 1.00 82.19 166 SER A C 1
ATOM 1370 O O . SER A 1 166 ? 0.134 -12.925 7.783 1.00 82.19 166 SER A O 1
ATOM 1372 N N . ASP A 1 167 ? 0.346 -14.068 9.709 1.00 61.75 167 ASP A N 1
ATOM 1373 C CA . ASP A 1 167 ? 1.735 -14.439 9.453 1.00 61.75 167 ASP A CA 1
ATOM 1374 C C . ASP A 1 167 ? 1.761 -15.478 8.330 1.00 61.75 167 ASP A C 1
ATOM 1376 O O . ASP A 1 167 ? 1.262 -16.591 8.487 1.00 61.75 167 ASP A O 1
ATOM 1380 N N . LYS A 1 168 ? 2.377 -15.130 7.197 1.00 51.72 168 LYS A N 1
ATOM 1381 C CA . LYS A 1 168 ? 2.955 -16.159 6.334 1.00 51.72 168 LYS A CA 1
ATOM 1382 C C . LYS A 1 168 ? 4.297 -16.532 6.950 1.00 51.72 168 LYS A C 1
ATOM 1384 O O . LYS A 1 168 ? 5.235 -15.738 6.859 1.00 51.72 168 LYS A O 1
ATOM 1389 N N . GLU A 1 169 ? 4.315 -17.671 7.642 1.00 38.75 169 GLU A N 1
ATOM 1390 C CA . GLU A 1 169 ? 5.537 -18.368 8.068 1.00 38.75 169 GLU A CA 1
ATOM 1391 C C . GLU A 1 169 ? 6.500 -18.591 6.895 1.00 38.75 169 GLU A C 1
ATOM 1393 O O . GLU A 1 169 ? 6.027 -18.914 5.777 1.00 38.75 169 GLU A O 1
#

Radius of gyration: 23.11 Å; Cα contacts (8 Å, |Δi|>4): 121; chains: 1; bounding box: 59×30×75 Å

Secondary structure (DSSP, 8-state):
---PPPP-TTHHHHHHHHHHHHHHHHHHHHHHHHHHHHHHHHHTT----HHHHHHHHHHSSHHHHHHHHHHHHHHHHHHHHHHHHHHHHHHTTTTEEEEEEE--SSS-EEEEEEESS--HHHHHHHHTHHHHHTTSGGGGTS-EEEEE--GGGGGG--EEEE---S---